Protein AF-A0A829Y617-F1 (afdb_monomer)

Sequence (88 aa):
MPTPPRGVHELIEHLIETPTDRGLIRTSPDVLFDRFDVPADVRETLRAGGRDDLHRLGIHPNLVIKWLIWSGRPTMPFFPIDYYFARR

Foldseek 3Di:
DADAFFQLVVLLVVCVVPVVCLVCLAVPCVVSCVVRVGDPVCVVCLLDNALVSNVVNVPDSVSSQSSCVSNVHDNDPDDDPVVVVVPD

Mean predicted aligned error: 5.79 Å

Nearest PDB structures (foldseek):
  3wpm-assembly1_A  TM=7.308E-01  e=1.315E+00  Sphingobium sp. SYK-6
  1bou-assembly1_C  TM=7.878E-01  e=2.295E+00  Sphingomonas paucimobilis
  3wrc-assembly1_B  TM=7.776E-01  e=4.821E+00  Sphingomonas paucimobilis
  2fmm-assembly1_E-2  TM=2.395E-01  e=3.126E+00  Homo sapiens

Structure (mmCIF, N/CA/C/O backbone):
data_AF-A0A829Y617-F1
#
_entry.id   AF-A0A829Y617-F1
#
loop_
_atom_site.group_PDB
_atom_site.id
_atom_site.type_symbol
_atom_site.label_atom_id
_atom_site.label_alt_id
_atom_site.label_comp_id
_atom_site.label_asym_id
_atom_site.label_entity_id
_atom_site.label_seq_id
_atom_site.pdbx_PDB_ins_code
_atom_site.Cartn_x
_atom_site.Cartn_y
_atom_site.Cartn_z
_atom_site.occupancy
_atom_site.B_iso_or_equiv
_atom_site.auth_seq_id
_atom_site.auth_comp_id
_atom_site.auth_asym_id
_atom_site.auth_atom_id
_atom_site.pdbx_PDB_model_num
ATOM 1 N N . MET A 1 1 ? -0.319 9.243 -19.016 1.00 58.62 1 MET A N 1
ATOM 2 C CA . MET A 1 1 ? 0.131 8.335 -17.937 1.00 58.62 1 MET A CA 1
ATOM 3 C C . MET A 1 1 ? -1.076 7.529 -17.488 1.00 58.62 1 MET A C 1
ATOM 5 O O . MET A 1 1 ? -2.159 8.106 -17.524 1.00 58.62 1 MET A O 1
ATOM 9 N N . PRO A 1 2 ? -0.940 6.237 -17.150 1.00 74.25 2 PRO A N 1
ATOM 10 C CA . PRO A 1 2 ? -2.052 5.480 -16.582 1.00 74.25 2 PRO A CA 1
ATOM 11 C C . PRO A 1 2 ? -2.549 6.171 -15.308 1.00 74.25 2 PRO A C 1
ATOM 13 O O . PRO A 1 2 ? -1.748 6.702 -14.537 1.00 74.25 2 PRO A O 1
ATOM 16 N N . THR A 1 3 ? -3.865 6.218 -15.133 1.00 82.50 3 THR A N 1
ATOM 17 C CA . THR A 1 3 ? -4.489 6.753 -13.921 1.00 82.50 3 THR A CA 1
ATOM 18 C C . THR A 1 3 ? -4.208 5.787 -12.770 1.00 82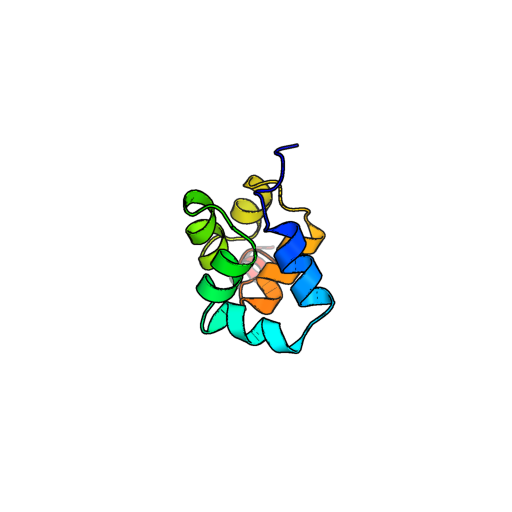.50 3 THR A C 1
ATOM 20 O O . THR A 1 3 ? -4.411 4.586 -12.959 1.00 82.50 3 THR A O 1
ATOM 23 N N . PRO A 1 4 ? -3.747 6.266 -11.600 1.00 87.56 4 PRO A N 1
ATOM 24 C CA . PRO A 1 4 ? -3.510 5.402 -10.452 1.00 87.56 4 PRO A CA 1
ATOM 25 C C . PRO A 1 4 ? -4.802 4.686 -10.035 1.00 87.56 4 PRO A C 1
ATOM 27 O O . PRO A 1 4 ? -5.888 5.263 -10.165 1.00 87.56 4 PRO A O 1
ATOM 30 N N . PRO A 1 5 ? -4.720 3.458 -9.497 1.00 91.88 5 PRO A N 1
ATOM 31 C CA . PRO A 1 5 ? -5.903 2.739 -9.066 1.00 91.88 5 PRO A CA 1
ATOM 32 C C . PRO A 1 5 ? -6.547 3.456 -7.883 1.00 91.88 5 PRO A C 1
ATOM 34 O O . PRO A 1 5 ? -5.859 4.043 -7.038 1.00 91.88 5 PRO A O 1
ATOM 37 N N . ARG A 1 6 ? -7.877 3.394 -7.821 1.00 94.94 6 ARG A N 1
ATOM 38 C CA . ARG A 1 6 ? -8.669 4.018 -6.756 1.00 94.94 6 ARG A CA 1
ATOM 39 C C . ARG A 1 6 ? -8.136 3.628 -5.374 1.00 94.94 6 ARG A C 1
ATOM 41 O O . ARG A 1 6 ? -7.749 2.481 -5.157 1.00 94.94 6 ARG A O 1
ATOM 48 N N . GLY A 1 7 ?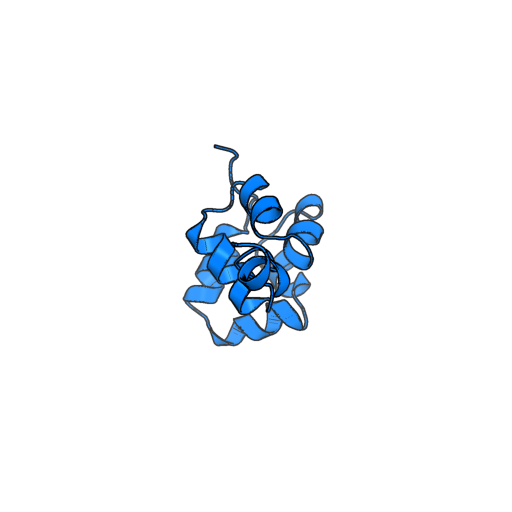 -8.101 4.600 -4.464 1.00 95.94 7 GLY A N 1
ATOM 49 C CA . GLY A 1 7 ? -7.736 4.387 -3.065 1.00 95.94 7 GLY A CA 1
ATOM 50 C C . GLY A 1 7 ? -6.246 4.195 -2.795 1.00 95.94 7 GLY A C 1
ATOM 51 O O . GLY A 1 7 ? -5.804 4.417 -1.676 1.00 95.94 7 GLY A O 1
ATOM 52 N N . VAL A 1 8 ? -5.431 3.837 -3.795 1.00 96.19 8 VAL A N 1
ATOM 53 C CA . VAL A 1 8 ? -4.008 3.523 -3.574 1.00 96.19 8 VAL A CA 1
ATOM 54 C C . VAL A 1 8 ? -3.214 4.753 -3.143 1.00 96.19 8 VAL A C 1
ATOM 56 O O . VAL A 1 8 ? -2.398 4.665 -2.230 1.00 96.19 8 VAL A O 1
ATOM 59 N N . HIS A 1 9 ? -3.443 5.907 -3.771 1.00 96.81 9 HIS A N 1
ATOM 60 C CA . HIS A 1 9 ? -2.774 7.140 -3.355 1.00 96.81 9 HIS A CA 1
ATOM 61 C C . HIS A 1 9 ? -3.246 7.594 -1.971 1.00 96.81 9 HIS A C 1
ATOM 63 O O . HIS A 1 9 ? -2.407 7.848 -1.119 1.00 96.81 9 HIS A O 1
ATOM 69 N N . GLU A 1 10 ? -4.556 7.606 -1.718 1.00 97.50 10 GLU A N 1
ATOM 70 C CA . GLU A 1 10 ? -5.129 7.974 -0.413 1.00 97.50 10 GLU A CA 1
ATOM 71 C C . GLU A 1 10 ? -4.624 7.070 0.718 1.00 97.50 10 GLU A C 1
ATOM 73 O O . GLU A 1 10 ? -4.267 7.558 1.785 1.00 97.50 10 GLU A O 1
ATOM 78 N N . LEU A 1 11 ? -4.502 5.766 0.462 1.00 97.69 11 LEU A N 1
ATOM 79 C CA . LEU A 1 11 ? -3.906 4.805 1.385 1.00 97.69 11 LEU A CA 1
ATOM 80 C C . LEU A 1 11 ? -2.452 5.178 1.698 1.00 97.69 11 LEU A C 1
ATOM 82 O O . LEU A 1 11 ? -2.062 5.234 2.864 1.00 97.69 11 LEU A O 1
ATOM 86 N N . ILE A 1 12 ? -1.626 5.415 0.673 1.00 96.94 12 ILE A N 1
ATOM 87 C CA . ILE A 1 12 ? -0.205 5.728 0.876 1.00 96.94 12 ILE A CA 1
ATOM 88 C C . ILE A 1 12 ? -0.047 7.068 1.605 1.00 96.94 12 ILE A C 1
ATOM 90 O O . ILE A 1 12 ? 0.777 7.144 2.513 1.00 96.94 12 ILE A O 1
ATOM 94 N N . GLU A 1 13 ? -0.834 8.086 1.258 1.00 97.44 13 GLU A N 1
ATOM 95 C CA . GLU A 1 13 ? -0.849 9.381 1.951 1.00 97.44 13 GLU A CA 1
ATOM 96 C C . GLU A 1 13 ? -1.290 9.226 3.417 1.00 97.44 13 GLU A C 1
ATOM 98 O O . GLU A 1 13 ? -0.593 9.697 4.315 1.00 97.44 13 GLU A O 1
ATOM 103 N N . HIS A 1 14 ? -2.334 8.435 3.701 1.00 97.69 14 HIS A N 1
ATOM 104 C CA . HIS A 1 14 ? -2.723 8.091 5.077 1.00 97.69 14 HIS A CA 1
ATOM 105 C C . HIS A 1 14 ? -1.564 7.476 5.867 1.00 97.69 14 HIS A C 1
ATOM 107 O O . HIS A 1 14 ? -1.359 7.802 7.031 1.00 97.69 14 HIS A O 1
ATOM 113 N N . LEU A 1 15 ? -0.754 6.614 5.248 1.00 96.88 15 LEU A N 1
ATOM 114 C CA . LEU A 1 15 ? 0.427 6.025 5.889 1.00 96.88 15 LEU A CA 1
ATOM 115 C C . LEU A 1 15 ? 1.602 7.010 6.039 1.00 96.88 15 LEU A C 1
ATOM 117 O O . LEU A 1 15 ? 2.496 6.783 6.867 1.00 96.88 15 LEU A O 1
ATOM 121 N N . ILE A 1 16 ? 1.649 8.091 5.254 1.00 96.06 16 ILE A N 1
ATOM 122 C CA . ILE A 1 16 ? 2.576 9.208 5.486 1.00 96.06 16 ILE A CA 1
ATOM 123 C C . ILE A 1 16 ? 2.174 9.918 6.778 1.00 96.06 16 ILE A C 1
ATOM 125 O O . ILE A 1 16 ? 3.031 10.089 7.648 1.00 96.06 16 ILE A O 1
ATOM 129 N N . GLU A 1 17 ? 0.890 10.246 6.908 1.00 97.44 17 GLU A N 1
ATOM 130 C CA . GLU A 1 17 ? 0.310 10.983 8.036 1.00 97.44 17 GLU A CA 1
ATOM 131 C C . GLU A 1 17 ? 0.188 10.139 9.315 1.00 97.44 17 GLU A C 1
ATOM 133 O O . GLU A 1 17 ? 0.336 10.663 10.418 1.00 97.44 17 GLU A O 1
ATOM 138 N N . THR A 1 18 ? 0.011 8.821 9.177 1.00 96.69 18 THR A N 1
ATOM 139 C CA . THR A 1 18 ? -0.217 7.871 10.279 1.00 96.69 18 THR A CA 1
ATOM 140 C C . THR A 1 18 ? 0.848 6.760 10.286 1.00 96.69 18 THR A C 1
ATOM 142 O O . THR A 1 18 ? 0.587 5.623 9.879 1.00 96.69 18 THR A O 1
ATOM 145 N N . PRO A 1 19 ? 2.086 7.033 10.753 1.00 94.75 19 PRO A N 1
ATOM 146 C CA . PRO A 1 19 ? 3.182 6.062 10.712 1.00 94.75 19 PRO A CA 1
ATOM 147 C C . PRO A 1 19 ? 2.937 4.759 11.483 1.00 94.75 19 PRO A C 1
ATOM 149 O O . PRO A 1 19 ? 3.534 3.738 11.138 1.00 94.75 19 PRO A O 1
ATOM 152 N N . THR A 1 20 ? 2.082 4.780 12.508 1.00 94.75 20 THR A N 1
ATOM 153 C CA . THR A 1 20 ? 1.722 3.604 13.319 1.00 94.75 20 THR A CA 1
ATOM 154 C C . THR A 1 20 ? 1.036 2.517 12.496 1.00 94.75 20 THR A C 1
ATOM 156 O O . THR A 1 20 ? 1.259 1.332 12.737 1.00 94.75 20 THR A O 1
ATOM 159 N N . ASP A 1 21 ? 0.287 2.905 11.462 1.00 96.12 21 ASP A N 1
ATOM 160 C CA . ASP A 1 21 ? -0.474 1.978 10.621 1.00 96.12 21 ASP A CA 1
ATOM 161 C C . ASP A 1 21 ? 0.417 1.256 9.597 1.00 96.12 21 ASP A C 1
ATOM 163 O O . ASP A 1 21 ? 0.012 0.252 9.014 1.00 96.12 21 ASP A O 1
ATOM 167 N N . ARG A 1 22 ? 1.675 1.686 9.406 1.00 95.75 22 ARG A N 1
ATOM 168 C CA . ARG A 1 22 ? 2.613 1.052 8.454 1.00 95.75 22 ARG A CA 1
ATOM 169 C C . ARG A 1 22 ? 2.914 -0.406 8.793 1.00 95.75 22 ARG A C 1
ATOM 171 O O . ARG A 1 22 ? 3.271 -1.172 7.901 1.00 95.75 22 ARG A O 1
ATOM 178 N N . GLY A 1 23 ? 2.768 -0.803 10.061 1.00 93.88 23 GLY A N 1
ATOM 179 C CA . GLY A 1 23 ? 2.888 -2.204 10.473 1.00 93.88 23 GLY A CA 1
ATOM 180 C C . GLY A 1 23 ? 1.894 -3.115 9.747 1.00 93.88 23 GLY A C 1
ATOM 181 O O . GLY A 1 23 ? 2.257 -4.226 9.356 1.00 93.88 23 GLY A O 1
ATOM 182 N N . LEU A 1 24 ? 0.692 -2.599 9.460 1.00 95.31 24 LEU A N 1
ATOM 183 C CA . LEU A 1 24 ? -0.380 -3.341 8.797 1.00 95.31 24 LEU A CA 1
ATOM 184 C C . LEU A 1 24 ? -0.004 -3.776 7.383 1.00 95.31 24 LEU A C 1
ATOM 186 O O . LEU A 1 24 ? -0.461 -4.822 6.945 1.00 95.31 24 LEU A O 1
ATOM 190 N N . ILE A 1 25 ? 0.883 -3.051 6.694 1.00 94.38 25 ILE A N 1
ATOM 191 C CA . ILE A 1 25 ? 1.343 -3.422 5.346 1.00 94.38 25 ILE A CA 1
ATOM 192 C C . ILE A 1 25 ? 1.968 -4.825 5.335 1.00 94.38 25 ILE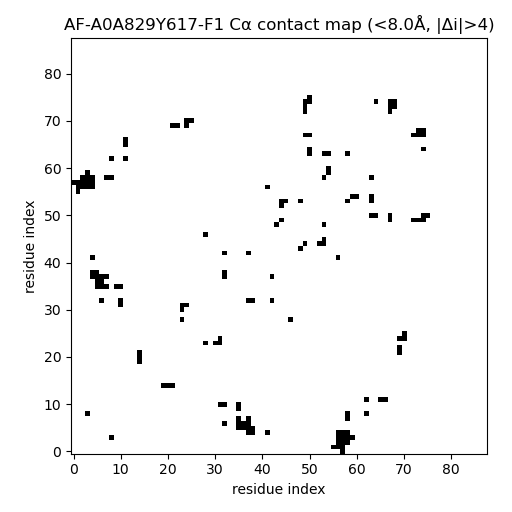 A C 1
ATOM 194 O O . ILE A 1 25 ? 1.845 -5.546 4.348 1.00 94.38 25 ILE A O 1
ATOM 198 N N . ARG A 1 26 ? 2.639 -5.220 6.425 1.00 89.31 26 ARG A N 1
ATOM 199 C CA . ARG A 1 26 ? 3.320 -6.518 6.534 1.00 89.31 26 ARG A CA 1
ATOM 200 C C . ARG A 1 26 ? 2.463 -7.592 7.194 1.00 89.31 26 ARG A C 1
ATOM 202 O O . ARG A 1 26 ? 2.611 -8.759 6.857 1.00 89.31 26 ARG A O 1
ATOM 209 N N . THR A 1 27 ? 1.600 -7.220 8.136 1.00 93.06 27 THR A N 1
ATOM 210 C CA . THR A 1 27 ? 0.836 -8.191 8.936 1.00 93.06 27 THR A CA 1
ATOM 211 C C . THR A 1 27 ? -0.574 -8.428 8.412 1.00 93.06 27 THR A C 1
ATOM 213 O O . THR A 1 27 ? -1.078 -9.545 8.485 1.00 93.06 27 THR A O 1
ATOM 216 N N . SER A 1 28 ? -1.245 -7.381 7.931 1.00 94.19 28 SER A N 1
ATOM 217 C CA . SER A 1 28 ? -2.670 -7.406 7.578 1.00 94.19 28 SER A CA 1
ATOM 218 C C . SER A 1 28 ? -2.998 -6.361 6.497 1.00 94.19 28 SER A C 1
ATOM 220 O O . SER A 1 28 ? -3.817 -5.469 6.734 1.00 94.19 28 SER A O 1
ATOM 222 N N . PRO A 1 29 ? -2.365 -6.433 5.309 1.00 95.06 29 PRO A N 1
ATOM 223 C CA . PRO A 1 29 ? -2.524 -5.416 4.268 1.00 95.06 29 PRO A CA 1
ATOM 224 C C . PRO A 1 29 ? -3.959 -5.331 3.736 1.00 95.06 29 PRO A C 1
ATOM 226 O O . PRO A 1 29 ? -4.390 -4.259 3.322 1.00 95.06 29 PRO A O 1
ATOM 229 N N . ASP A 1 30 ? -4.724 -6.423 3.811 1.00 96.75 30 ASP A N 1
ATOM 230 C CA . ASP A 1 30 ? -6.119 -6.463 3.363 1.00 96.75 30 ASP A CA 1
ATOM 231 C C . ASP A 1 30 ? -7.023 -5.488 4.121 1.00 96.75 30 ASP A C 1
ATOM 233 O O . ASP A 1 30 ? -7.883 -4.869 3.505 1.00 96.75 30 ASP A O 1
ATOM 237 N N . VAL A 1 31 ? -6.761 -5.239 5.409 1.00 97.25 31 VAL A N 1
ATOM 238 C CA . VAL A 1 31 ? -7.509 -4.241 6.193 1.00 97.25 31 VAL A CA 1
ATOM 239 C C . VAL A 1 31 ? -7.328 -2.837 5.610 1.00 97.25 31 VAL A C 1
ATOM 241 O O . VAL A 1 31 ? -8.275 -2.053 5.564 1.00 97.25 31 VAL A O 1
ATOM 244 N N . LEU A 1 32 ? -6.121 -2.515 5.132 1.00 97.38 32 LEU A N 1
ATOM 245 C CA . LEU A 1 32 ? -5.864 -1.252 4.442 1.00 97.38 32 LEU A CA 1
ATOM 246 C C . LEU A 1 32 ? -6.547 -1.245 3.071 1.00 97.38 32 LEU A C 1
ATOM 248 O O . LEU A 1 32 ? -7.178 -0.259 2.704 1.00 97.38 32 LEU A O 1
ATOM 252 N N . PHE A 1 33 ? -6.458 -2.342 2.320 1.00 98.00 33 PHE A N 1
ATOM 253 C CA . PHE A 1 33 ? -7.081 -2.428 1.001 1.00 98.00 33 PHE A CA 1
ATOM 254 C C . PHE A 1 33 ? -8.600 -2.266 1.056 1.00 98.00 33 PHE A C 1
ATOM 256 O O . PHE A 1 33 ? -9.158 -1.564 0.218 1.00 98.00 33 PHE A O 1
ATOM 263 N N . ASP A 1 34 ? -9.258 -2.863 2.047 1.00 98.00 34 ASP A N 1
ATOM 264 C CA . ASP A 1 34 ? -10.699 -2.732 2.249 1.00 98.00 34 ASP A CA 1
ATOM 265 C C . ASP A 1 34 ? -11.077 -1.317 2.697 1.00 98.00 34 ASP A C 1
ATOM 267 O O . ASP A 1 34 ? -11.995 -0.722 2.137 1.00 98.00 34 ASP A O 1
ATOM 271 N N . ARG A 1 35 ? -10.328 -0.734 3.645 1.00 97.69 35 ARG A N 1
ATOM 272 C CA . ARG A 1 35 ? -10.577 0.627 4.151 1.00 97.69 35 ARG A CA 1
ATOM 273 C C . ARG A 1 35 ? -10.537 1.693 3.055 1.00 97.69 35 ARG A C 1
ATOM 275 O O . ARG A 1 35 ? -11.300 2.651 3.124 1.00 97.69 35 ARG A O 1
ATOM 282 N N . PHE A 1 36 ? -9.640 1.539 2.085 1.00 97.75 36 PHE A N 1
ATOM 283 C CA . PHE A 1 36 ? -9.452 2.495 0.990 1.00 97.75 36 PHE A CA 1
ATOM 284 C C . PHE A 1 36 ? -10.097 2.039 -0.325 1.00 97.75 36 PHE A C 1
ATOM 286 O O . PHE A 1 36 ? -9.845 2.637 -1.365 1.00 97.75 36 PHE A O 1
ATOM 293 N N . ASP A 1 37 ? -10.925 0.989 -0.302 1.00 97.25 37 ASP A N 1
ATOM 294 C CA . ASP A 1 37 ? -11.634 0.479 -1.483 1.00 97.25 37 ASP A CA 1
ATOM 295 C C . ASP A 1 37 ? -10.699 0.187 -2.682 1.00 97.25 37 ASP A C 1
ATOM 297 O O . ASP A 1 37 ? -10.988 0.500 -3.848 1.00 97.25 37 ASP A O 1
ATOM 301 N N . VAL A 1 38 ? -9.538 -0.410 -2.375 1.00 97.50 38 VAL A N 1
ATOM 302 C CA . VAL A 1 38 ? -8.517 -0.798 -3.353 1.00 97.50 38 VAL A CA 1
ATOM 303 C C . VAL A 1 38 ? -9.032 -1.980 -4.186 1.00 97.50 38 VAL A C 1
ATOM 305 O O . VAL A 1 38 ? -9.339 -3.039 -3.613 1.00 97.50 38 VAL A O 1
ATOM 308 N N . PRO A 1 39 ? -9.085 -1.848 -5.528 1.00 96.31 39 PRO A N 1
ATOM 309 C CA . PRO A 1 39 ? -9.5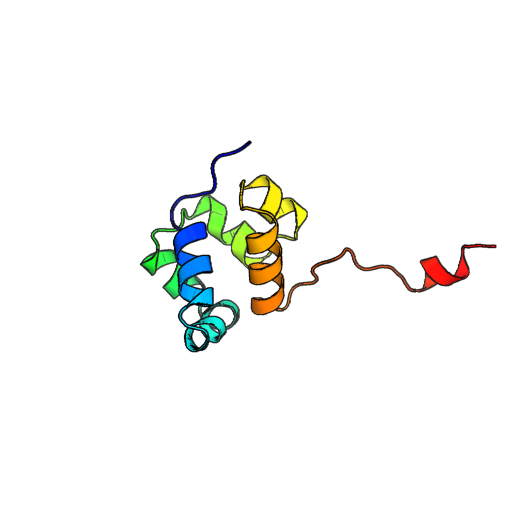69 -2.892 -6.429 1.00 96.31 39 PRO A CA 1
ATOM 310 C C . PRO A 1 39 ? -8.831 -4.229 -6.280 1.00 96.31 39 PRO A C 1
ATOM 312 O O . PRO A 1 39 ? -7.606 -4.266 -6.146 1.00 96.31 39 PRO A O 1
ATOM 315 N N . ALA A 1 40 ? -9.577 -5.338 -6.302 1.00 95.19 40 ALA A N 1
ATOM 316 C CA . ALA A 1 40 ? -9.047 -6.680 -6.042 1.00 95.19 40 ALA A CA 1
ATOM 317 C C . ALA A 1 40 ? -7.978 -7.132 -7.056 1.00 95.19 40 ALA A C 1
ATOM 319 O O . ALA A 1 40 ? -7.017 -7.797 -6.674 1.00 95.19 40 ALA A O 1
ATOM 320 N N . ASP A 1 41 ? -8.116 -6.725 -8.316 1.00 94.69 41 ASP A N 1
ATOM 321 C CA . ASP A 1 41 ? -7.179 -6.977 -9.418 1.00 94.69 41 ASP A CA 1
ATOM 322 C C . ASP A 1 41 ? -5.805 -6.314 -9.213 1.00 94.69 41 ASP A C 1
ATOM 324 O O . ASP A 1 41 ? -4.802 -6.764 -9.762 1.00 94.69 41 ASP A O 1
ATOM 328 N N . VAL A 1 42 ? -5.734 -5.281 -8.371 1.00 96.19 42 VAL A N 1
ATOM 329 C CA . VAL A 1 42 ? -4.501 -4.545 -8.066 1.00 96.19 42 VAL A CA 1
ATOM 330 C C . VAL A 1 42 ? -3.817 -5.045 -6.789 1.00 96.19 42 VAL A C 1
ATOM 332 O O . VAL A 1 42 ? -2.598 -4.903 -6.641 1.00 96.19 42 VAL A O 1
ATOM 335 N N . ARG A 1 43 ? -4.569 -5.657 -5.864 1.00 97.00 43 ARG A N 1
ATOM 336 C CA . ARG A 1 43 ? -4.063 -6.062 -4.538 1.00 97.00 43 ARG A CA 1
ATOM 337 C C . ARG A 1 43 ? -2.864 -6.998 -4.626 1.00 97.00 43 ARG A C 1
ATOM 339 O O . ARG A 1 43 ? -1.919 -6.834 -3.862 1.00 97.00 43 ARG A O 1
ATOM 346 N N . GLU A 1 44 ? -2.859 -7.931 -5.575 1.00 96.75 44 GLU A N 1
ATOM 347 C CA . GLU A 1 44 ? -1.742 -8.868 -5.719 1.00 96.75 44 GLU A CA 1
ATOM 348 C C . GLU A 1 44 ? -0.441 -8.163 -6.120 1.00 96.75 44 GLU A C 1
ATOM 350 O O . GLU A 1 44 ? 0.609 -8.367 -5.508 1.00 96.75 44 GLU A O 1
ATOM 355 N N . THR A 1 45 ? -0.526 -7.217 -7.055 1.00 96.75 45 THR A N 1
ATOM 356 C CA . THR A 1 45 ? 0.608 -6.361 -7.423 1.00 96.75 45 THR A CA 1
ATOM 357 C C . THR A 1 45 ? 1.071 -5.506 -6.240 1.00 96.75 45 THR A C 1
ATOM 359 O O . THR A 1 45 ? 2.271 -5.324 -6.033 1.00 96.75 45 THR A O 1
ATOM 362 N N . LEU A 1 46 ? 0.156 -5.018 -5.399 1.00 96.62 46 LEU A N 1
ATOM 363 C CA . LEU A 1 46 ? 0.527 -4.287 -4.185 1.00 96.62 46 LEU A CA 1
ATOM 364 C C . LEU A 1 46 ? 1.239 -5.173 -3.158 1.00 96.62 46 LEU A C 1
ATOM 366 O O . LEU A 1 46 ? 2.164 -4.675 -2.512 1.00 96.62 46 LEU A O 1
ATOM 370 N N . ARG A 1 47 ? 0.876 -6.457 -3.036 1.00 95.62 47 ARG A N 1
ATOM 371 C CA . ARG A 1 47 ? 1.526 -7.419 -2.127 1.00 95.62 47 ARG A CA 1
ATOM 372 C C . ARG A 1 47 ? 2.917 -7.831 -2.605 1.00 95.62 47 ARG A C 1
ATOM 374 O O . ARG A 1 47 ? 3.860 -7.777 -1.819 1.00 95.62 47 ARG A O 1
ATOM 381 N N . ALA A 1 48 ? 3.050 -8.202 -3.877 1.00 94.19 48 ALA A N 1
ATOM 382 C CA . ALA A 1 48 ? 4.239 -8.896 -4.376 1.00 94.19 48 ALA A CA 1
ATOM 383 C C . ALA A 1 48 ? 5.023 -8.137 -5.460 1.00 94.19 48 ALA A C 1
ATOM 385 O O . ALA A 1 48 ? 6.205 -8.407 -5.658 1.00 94.19 48 ALA A O 1
ATOM 386 N N . GLY A 1 49 ? 4.400 -7.172 -6.140 1.00 94.19 49 GLY A N 1
ATOM 387 C CA . GLY A 1 49 ? 4.999 -6.462 -7.270 1.00 94.19 49 GLY A CA 1
ATOM 388 C C . GLY A 1 49 ? 6.268 -5.691 -6.910 1.00 94.19 49 GLY A C 1
ATOM 389 O O . GLY A 1 49 ? 6.402 -5.129 -5.818 1.00 94.19 49 GLY A O 1
ATOM 390 N N . GLY A 1 50 ? 7.211 -5.645 -7.845 1.00 93.75 50 GLY A N 1
ATOM 391 C CA . GLY A 1 50 ? 8.395 -4.805 -7.752 1.00 93.75 50 GLY A CA 1
ATOM 392 C C . GLY A 1 50 ? 8.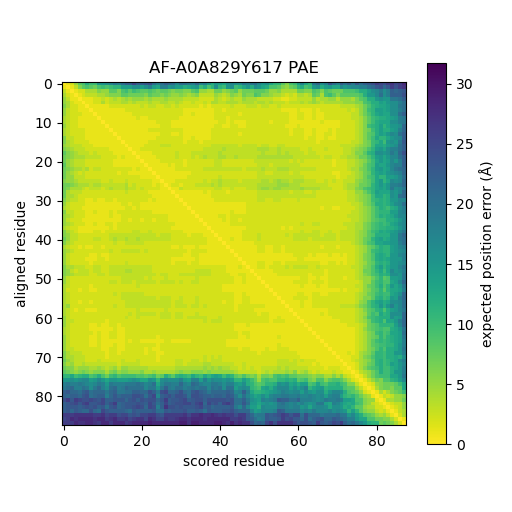098 -3.353 -8.121 1.00 93.75 50 GLY A C 1
ATOM 393 O O . GLY A 1 50 ? 6.977 -2.973 -8.466 1.00 93.75 50 GLY A O 1
ATOM 394 N N . ARG A 1 51 ? 9.142 -2.520 -8.098 1.00 93.69 51 ARG A N 1
ATOM 395 C CA . ARG A 1 51 ? 9.057 -1.100 -8.474 1.00 93.69 51 ARG A CA 1
ATOM 396 C C . ARG A 1 51 ? 8.381 -0.886 -9.827 1.00 93.69 51 ARG A C 1
ATOM 398 O O . ARG A 1 51 ? 7.517 -0.022 -9.946 1.00 93.69 51 ARG A O 1
ATOM 405 N N . ASP A 1 52 ? 8.768 -1.668 -10.827 1.00 92.81 52 ASP A N 1
ATOM 406 C CA . ASP A 1 52 ? 8.281 -1.481 -12.191 1.00 92.81 52 ASP A CA 1
ATOM 407 C C . ASP A 1 52 ? 6.826 -1.957 -12.342 1.00 92.81 52 ASP A C 1
ATOM 409 O O . ASP A 1 52 ? 6.064 -1.347 -13.090 1.00 92.81 52 ASP A O 1
ATOM 413 N N . ASP A 1 53 ? 6.407 -2.983 -11.590 1.00 95.19 53 ASP A N 1
ATOM 414 C CA . ASP A 1 53 ? 5.013 -3.443 -11.561 1.00 95.19 53 ASP A CA 1
ATOM 415 C C . ASP A 1 53 ? 4.101 -2.389 -10.929 1.00 95.19 53 ASP A C 1
ATOM 417 O O . ASP A 1 53 ? 3.078 -2.021 -11.502 1.00 95.19 53 ASP A O 1
ATOM 421 N N . LEU A 1 54 ? 4.524 -1.827 -9.795 1.00 95.00 54 LEU A N 1
ATOM 422 C CA . LEU A 1 54 ? 3.812 -0.748 -9.111 1.00 95.00 54 LEU A CA 1
ATOM 423 C C . LEU A 1 54 ? 3.749 0.526 -9.963 1.00 95.00 54 LEU A C 1
ATOM 425 O O . LEU A 1 54 ? 2.717 1.190 -10.017 1.00 95.00 54 LEU A O 1
ATOM 429 N N . HIS A 1 55 ? 4.830 0.860 -10.671 1.00 93.12 55 HIS A N 1
ATOM 430 C CA . HIS A 1 55 ? 4.851 2.000 -11.584 1.00 93.12 55 HIS A CA 1
ATOM 431 C C . HIS A 1 55 ? 3.901 1.804 -12.779 1.00 93.12 55 HIS A C 1
ATOM 433 O O . HIS A 1 55 ? 3.232 2.750 -13.196 1.00 93.12 55 HIS A O 1
ATOM 439 N N . ARG A 1 56 ? 3.784 0.578 -13.314 1.00 94.81 56 ARG A N 1
ATOM 440 C CA . ARG A 1 56 ? 2.849 0.257 -14.409 1.00 94.81 56 ARG A CA 1
ATOM 441 C C . ARG A 1 56 ? 1.379 0.435 -14.022 1.00 94.81 56 ARG A C 1
ATOM 443 O O . ARG A 1 56 ? 0.572 0.715 -14.903 1.00 94.81 56 ARG A O 1
ATOM 450 N N . LEU A 1 57 ? 1.046 0.372 -12.732 1.00 94.69 57 LEU A N 1
ATOM 451 C CA . LEU A 1 57 ? -0.288 0.716 -12.227 1.00 94.69 57 LEU A CA 1
ATOM 452 C C . LEU A 1 57 ? -0.606 2.221 -12.301 1.00 94.69 57 LEU A C 1
ATOM 454 O O . LEU A 1 57 ? -1.733 2.609 -12.030 1.00 94.69 57 LEU A O 1
ATOM 458 N N . GLY A 1 58 ? 0.357 3.085 -12.638 1.00 93.75 58 GLY A N 1
ATOM 459 C CA . GLY A 1 58 ? 0.166 4.541 -12.640 1.00 93.75 58 GLY A CA 1
ATOM 460 C C . GLY A 1 58 ? 0.372 5.208 -11.283 1.00 93.75 58 GLY A C 1
ATOM 461 O O . GLY A 1 58 ? 0.059 6.386 -11.125 1.00 93.75 58 GLY A O 1
ATOM 462 N N . ILE A 1 59 ? 0.931 4.481 -10.311 1.00 94.38 59 ILE A N 1
ATOM 463 C CA . ILE A 1 59 ? 1.286 5.027 -8.999 1.00 94.38 5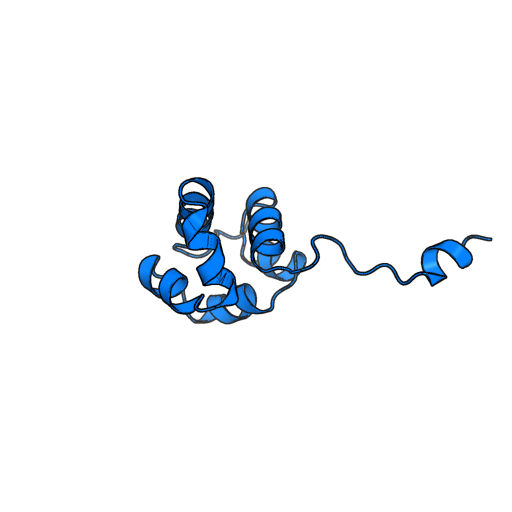9 ILE A CA 1
ATOM 464 C C . ILE A 1 59 ? 2.468 5.991 -9.157 1.00 94.38 59 ILE A C 1
ATO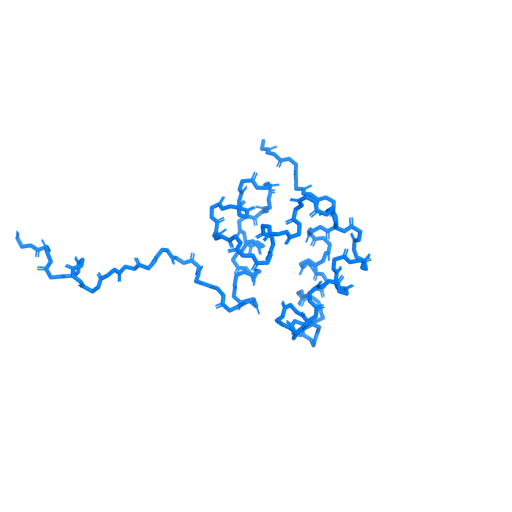M 466 O O . ILE A 1 59 ? 3.465 5.673 -9.812 1.00 94.38 59 ILE A O 1
ATOM 470 N N . HIS A 1 60 ? 2.383 7.164 -8.528 1.00 93.38 60 HIS A N 1
ATOM 471 C CA . HIS A 1 60 ? 3.443 8.169 -8.608 1.00 93.38 60 HIS A CA 1
ATOM 472 C C . HIS A 1 60 ? 4.795 7.613 -8.096 1.00 93.38 60 HIS A C 1
ATOM 474 O O . HIS A 1 60 ? 4.825 6.995 -7.026 1.00 93.38 60 HIS A O 1
ATOM 480 N N . PRO A 1 61 ? 5.938 7.865 -8.772 1.00 92.88 61 PRO A N 1
ATOM 481 C CA . PRO A 1 61 ? 7.226 7.248 -8.427 1.00 92.88 61 PRO A CA 1
ATOM 482 C C . PRO A 1 61 ? 7.649 7.411 -6.960 1.00 92.88 61 PRO A C 1
ATOM 484 O O . PRO A 1 61 ? 8.107 6.458 -6.337 1.00 92.88 61 PRO A O 1
ATOM 487 N N . ASN A 1 62 ? 7.441 8.592 -6.368 1.00 94.75 62 ASN A N 1
ATOM 488 C CA . ASN A 1 62 ? 7.748 8.826 -4.949 1.00 94.75 62 ASN A CA 1
ATOM 489 C C . ASN A 1 62 ? 6.927 7.919 -4.010 1.00 94.75 62 ASN A C 1
ATOM 491 O O . ASN A 1 62 ? 7.432 7.454 -2.990 1.00 94.75 62 ASN A O 1
ATOM 495 N N . LEU A 1 63 ? 5.669 7.644 -4.361 1.00 95.56 63 LEU A N 1
ATOM 496 C CA . LEU A 1 63 ? 4.774 6.798 -3.573 1.00 95.56 63 LEU A CA 1
ATOM 497 C C . LEU A 1 63 ? 5.130 5.314 -3.728 1.00 95.56 63 LEU A C 1
ATOM 499 O O . LEU A 1 63 ? 5.113 4.584 -2.739 1.00 95.56 63 LEU A O 1
ATOM 503 N N . VAL A 1 64 ? 5.563 4.891 -4.922 1.00 95.81 64 VAL A N 1
ATOM 504 C CA . VAL A 1 64 ? 6.115 3.543 -5.154 1.00 95.81 64 VAL A CA 1
ATOM 505 C C . VAL A 1 64 ? 7.294 3.269 -4.219 1.00 95.81 64 VAL A C 1
ATOM 507 O O . VAL A 1 64 ? 7.330 2.233 -3.558 1.00 95.81 64 VAL A O 1
ATOM 510 N N . ILE A 1 65 ? 8.240 4.207 -4.114 1.00 96.31 65 ILE A N 1
ATOM 511 C CA . ILE A 1 65 ? 9.411 4.046 -3.240 1.00 96.31 65 ILE A CA 1
ATOM 512 C C . ILE A 1 65 ? 8.998 3.922 -1.769 1.00 96.31 65 ILE A C 1
ATOM 514 O O . ILE A 1 65 ? 9.480 3.025 -1.077 1.00 96.31 65 ILE A O 1
ATOM 518 N N . LYS A 1 66 ? 8.074 4.768 -1.293 1.00 95.94 66 LYS A N 1
ATOM 519 C CA . LYS A 1 66 ? 7.549 4.689 0.081 1.00 95.94 66 LYS A CA 1
ATOM 520 C C . LYS A 1 66 ? 6.898 3.333 0.359 1.00 95.94 66 LYS A C 1
ATOM 522 O O . LYS A 1 66 ? 7.219 2.697 1.362 1.00 95.94 66 LYS A O 1
ATOM 527 N N . TRP A 1 67 ? 6.048 2.867 -0.555 1.00 96.81 67 TRP A N 1
ATOM 528 C CA . TRP A 1 67 ? 5.374 1.576 -0.444 1.00 96.81 67 TRP A CA 1
ATOM 529 C C . TRP A 1 67 ? 6.368 0.412 -0.356 1.00 96.81 67 TRP A C 1
ATOM 531 O O . TRP A 1 67 ? 6.249 -0.435 0.531 1.00 96.81 67 TRP A O 1
ATOM 541 N N . LEU A 1 68 ? 7.390 0.388 -1.219 1.00 95.62 68 LEU A N 1
ATOM 542 C CA . LEU A 1 68 ? 8.441 -0.636 -1.200 1.00 95.62 68 LEU A CA 1
ATOM 543 C C . LEU A 1 68 ? 9.204 -0.644 0.130 1.00 95.62 68 LEU A C 1
ATOM 545 O O . LEU A 1 68 ? 9.334 -1.700 0.742 1.00 95.62 68 LEU A O 1
ATOM 549 N N . ILE A 1 69 ? 9.614 0.526 0.630 1.00 95.12 69 ILE A N 1
ATOM 550 C CA . ILE A 1 69 ? 10.319 0.645 1.916 1.00 95.12 69 ILE A CA 1
ATOM 551 C C . ILE A 1 69 ? 9.472 0.076 3.059 1.00 95.12 69 ILE A C 1
ATOM 553 O O . ILE A 1 69 ? 9.956 -0.742 3.841 1.00 95.12 69 ILE A O 1
ATOM 557 N N . TRP A 1 70 ? 8.203 0.473 3.168 1.00 95.69 70 TRP A N 1
ATOM 558 C CA . TRP A 1 70 ? 7.362 0.051 4.292 1.00 95.69 70 TRP A CA 1
ATOM 559 C C . TRP A 1 70 ? 6.917 -1.413 4.210 1.00 95.69 70 TRP A C 1
ATOM 561 O O . TRP A 1 70 ? 6.720 -2.054 5.243 1.00 95.69 70 TRP A O 1
ATOM 571 N N . SER A 1 71 ? 6.812 -1.957 2.997 1.00 94.69 71 SER A N 1
ATOM 572 C CA . SER A 1 71 ? 6.573 -3.388 2.767 1.00 94.69 71 SER A CA 1
ATOM 573 C C . SER A 1 71 ? 7.840 -4.247 2.863 1.00 94.69 71 SER A C 1
ATOM 575 O O . SER A 1 71 ? 7.749 -5.465 2.751 1.00 94.69 71 SER A O 1
ATOM 577 N N . GLY A 1 72 ? 9.013 -3.648 3.099 1.00 92.69 72 GLY A N 1
ATOM 578 C CA . GLY A 1 72 ? 10.282 -4.372 3.216 1.00 92.69 72 GLY A CA 1
ATOM 579 C C . GLY A 1 72 ? 10.808 -4.924 1.888 1.00 92.69 72 GLY A C 1
ATOM 580 O O . GLY A 1 72 ? 11.588 -5.874 1.887 1.00 92.69 72 GLY A O 1
ATOM 581 N N . ARG A 1 73 ? 10.382 -4.352 0.758 1.00 92.44 73 ARG A N 1
ATOM 582 C CA . ARG A 1 73 ? 10.811 -4.743 -0.588 1.00 92.44 73 ARG A CA 1
ATOM 583 C C . ARG A 1 73 ? 11.936 -3.840 -1.107 1.00 92.44 73 ARG A C 1
ATOM 585 O O . ARG A 1 73 ? 11.990 -2.658 -0.761 1.00 92.44 73 ARG A O 1
ATOM 592 N N . PRO A 1 74 ? 12.827 -4.365 -1.966 1.00 90.62 74 PRO A N 1
ATOM 593 C CA . PRO A 1 74 ? 13.926 -3.587 -2.522 1.00 90.62 74 PRO A CA 1
ATOM 594 C C . PRO A 1 74 ? 13.417 -2.459 -3.433 1.00 90.62 74 PRO A C 1
ATOM 596 O O . PRO A 1 74 ? 12.500 -2.643 -4.232 1.00 90.62 74 PRO A O 1
ATOM 599 N N . THR A 1 75 ? 14.040 -1.283 -3.329 1.00 87.38 75 THR A N 1
ATOM 600 C CA . THR A 1 75 ? 13.731 -0.096 -4.152 1.00 87.38 75 THR A CA 1
ATOM 601 C C . THR A 1 75 ? 14.534 -0.033 -5.451 1.00 87.38 75 THR A C 1
ATOM 603 O O . THR A 1 75 ? 14.192 0.722 -6.361 1.00 87.38 75 THR A O 1
ATOM 606 N N . MET A 1 76 ? 15.592 -0.836 -5.539 1.00 78.38 76 MET A N 1
ATOM 607 C CA . MET A 1 76 ? 16.473 -0.986 -6.691 1.00 78.38 76 MET A CA 1
ATOM 608 C C . MET A 1 76 ? 16.560 -2.471 -7.054 1.00 78.38 76 MET A C 1
ATOM 610 O O . MET A 1 76 ? 16.415 -3.313 -6.165 1.00 78.38 76 MET A O 1
ATOM 614 N N . PRO A 1 77 ? 16.795 -2.818 -8.331 1.00 66.12 77 PRO A N 1
ATOM 615 C CA . PRO A 1 77 ? 17.072 -4.199 -8.703 1.00 66.12 77 PRO A CA 1
ATOM 616 C C . PRO A 1 77 ? 18.260 -4.740 -7.900 1.00 66.12 77 PRO A C 1
ATOM 618 O O . PRO A 1 77 ? 19.199 -4.008 -7.579 1.00 66.12 77 PRO A O 1
ATOM 621 N N . PHE A 1 78 ? 18.200 -6.027 -7.561 1.00 62.44 78 PHE A N 1
ATOM 622 C CA . PHE A 1 78 ? 19.298 -6.713 -6.893 1.00 62.44 78 PHE A CA 1
ATOM 623 C C . PHE A 1 78 ? 20.503 -6.718 -7.840 1.00 62.44 78 PHE A C 1
ATOM 625 O O . PHE A 1 78 ? 20.422 -7.265 -8.939 1.00 62.44 78 PHE A O 1
ATOM 632 N N . PHE A 1 79 ? 21.605 -6.086 -7.442 1.00 59.16 79 PHE A N 1
ATOM 633 C CA . PHE A 1 79 ? 22.855 -6.149 -8.193 1.00 59.16 79 PHE A CA 1
ATOM 634 C C . PHE A 1 79 ? 23.657 -7.340 -7.663 1.00 59.16 79 PHE A C 1
ATOM 636 O O . PHE A 1 79 ? 24.105 -7.282 -6.514 1.00 59.16 79 PHE A O 1
ATOM 643 N N . PRO A 1 80 ? 23.825 -8.433 -8.434 1.00 59.09 80 PRO A N 1
ATOM 644 C CA . PRO A 1 80 ? 24.719 -9.507 -8.024 1.00 59.09 80 PRO A CA 1
ATOM 645 C C . PRO A 1 80 ? 26.124 -8.935 -7.834 1.00 59.09 80 PRO A C 1
ATOM 647 O O . PRO A 1 80 ? 26.563 -8.084 -8.611 1.00 59.09 80 PRO A O 1
ATOM 650 N N . ILE A 1 81 ? 26.823 -9.386 -6.792 1.00 62.19 81 ILE A N 1
ATOM 651 C CA . ILE A 1 81 ? 28.142 -8.855 -6.419 1.00 62.19 81 ILE A CA 1
ATOM 652 C C . ILE A 1 81 ? 29.155 -8.961 -7.574 1.00 62.19 81 ILE A C 1
ATOM 654 O O . ILE A 1 81 ? 30.017 -8.098 -7.725 1.00 62.19 81 ILE A O 1
ATOM 658 N N . ASP A 1 82 ? 28.965 -9.943 -8.460 1.00 60.34 82 ASP A N 1
ATOM 659 C CA . ASP A 1 82 ? 29.734 -10.154 -9.690 1.00 60.34 82 ASP A CA 1
ATOM 660 C C . ASP A 1 82 ? 29.723 -8.939 -10.629 1.00 60.34 82 ASP A C 1
ATOM 662 O O . ASP A 1 82 ? 30.687 -8.717 -11.357 1.00 60.34 82 ASP A O 1
ATOM 666 N N . TYR A 1 83 ? 28.691 -8.089 -10.572 1.00 61.94 83 TYR A N 1
ATOM 667 C CA . TYR A 1 83 ? 28.632 -6.831 -11.324 1.00 61.94 83 TYR A CA 1
ATOM 668 C C . TYR A 1 83 ? 29.793 -5.878 -10.980 1.00 61.94 83 TYR A C 1
ATOM 670 O O . TYR A 1 83 ? 30.262 -5.139 -11.847 1.00 61.94 83 TYR A O 1
ATOM 678 N N . TYR A 1 84 ? 30.292 -5.905 -9.739 1.00 58.91 84 TYR A N 1
ATOM 679 C CA . TYR A 1 84 ? 31.455 -5.111 -9.328 1.00 58.91 84 TYR A CA 1
ATOM 680 C C . TYR A 1 84 ? 32.784 -5.723 -9.784 1.00 58.91 84 TYR A C 1
ATOM 682 O O . TYR A 1 84 ? 33.749 -4.989 -9.985 1.00 58.91 84 TYR A O 1
ATOM 690 N N . PHE A 1 85 ? 32.837 -7.041 -9.988 1.00 67.19 85 PHE A N 1
ATOM 691 C CA . PHE A 1 85 ? 34.059 -7.760 -10.362 1.00 67.19 85 PHE A CA 1
ATOM 692 C C . PHE A 1 85 ? 34.199 -8.004 -11.874 1.00 67.19 85 PHE A C 1
ATOM 694 O O . PHE A 1 85 ? 35.308 -8.225 -12.351 1.00 67.19 85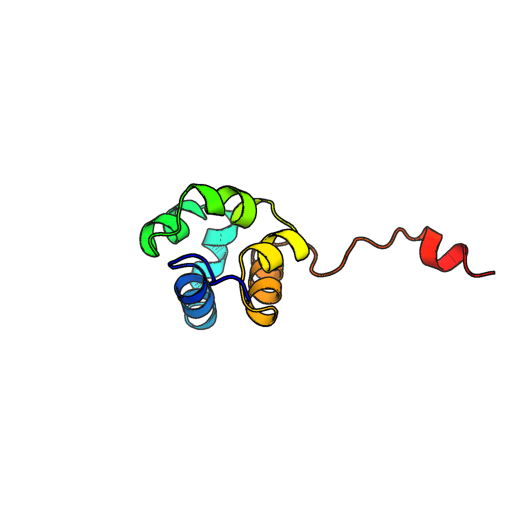 PHE A O 1
ATOM 701 N N . ALA A 1 86 ? 33.105 -7.919 -12.638 1.00 62.22 86 ALA A N 1
ATOM 702 C CA . ALA A 1 86 ? 33.086 -8.100 -14.092 1.00 62.22 86 ALA A CA 1
ATOM 703 C C . ALA A 1 86 ? 33.498 -6.847 -14.892 1.00 62.22 86 ALA A C 1
ATOM 705 O O . ALA A 1 86 ? 33.637 -6.911 -16.112 1.00 62.22 86 ALA A O 1
ATOM 706 N N . ARG A 1 87 ? 33.700 -5.698 -14.232 1.00 53.50 87 ARG A N 1
ATOM 707 C CA . ARG A 1 87 ? 34.264 -4.491 -14.855 1.00 53.50 87 ARG A CA 1
ATOM 708 C C . ARG A 1 87 ? 35.793 -4.610 -14.865 1.00 53.50 87 ARG A C 1
ATOM 710 O O . ARG A 1 87 ? 36.455 -4.148 -13.937 1.00 53.50 87 ARG A O 1
ATOM 717 N N . ARG A 1 88 ? 36.354 -5.253 -15.889 1.00 48.78 88 ARG A N 1
ATOM 718 C CA . ARG A 1 88 ? 37.798 -5.261 -16.145 1.00 48.78 88 ARG A CA 1
ATOM 719 C C . ARG A 1 88 ? 38.088 -5.060 -17.620 1.00 48.78 88 ARG A C 1
ATOM 721 O O . ARG A 1 88 ? 37.416 -5.728 -18.432 1.00 48.78 88 ARG A O 1
#

Organism: NCBI:txid2695856

Radius of gyration: 14.76 Å; Cα contacts (8 Å, |Δi|>4): 83; chains: 1; bounding box: 49×21×31 Å

pLDDT: mean 89.41, std 12.89, range [48.78, 98.0]

Secondary structure (DSSP, 8-state):
-PPPPTTHHHHHHHHHH-GGGGGHHHH-HHHHHHHTT--HHHHHHHHH--HHHHHHTT--HHHHHHHHHHTT--SS----THHHHS--

Solvent-accessible surface area (backbone atoms only — not comparable to full-atom values): 5260 Å² total; per-residue (Å²): 128,60,70,50,58,58,35,54,63,61,48,53,51,47,42,68,77,36,62,81,57,41,58,34,56,72,78,45,42,62,63,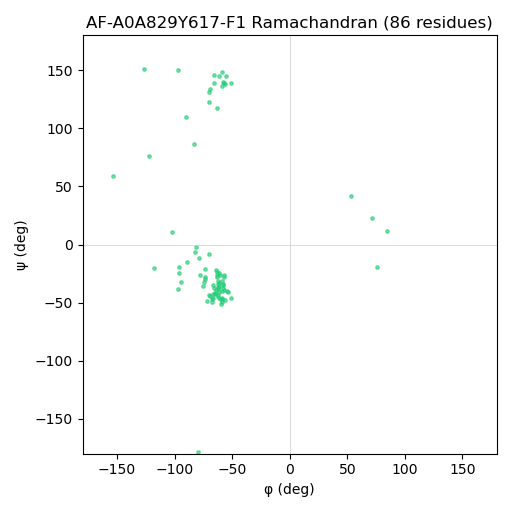56,35,60,77,36,62,40,53,76,89,51,49,59,45,72,75,70,44,51,62,68,55,41,42,70,47,27,42,56,70,73,56,46,48,53,52,26,58,60,57,74,43,70,80,60,84,86,74,61,73,61,67,73,69,68,73,122